Protein AF-A0A1Z4I1D9-F1 (afdb_monomer)

Nearest PDB structures (foldseek):
  4jdl-assembly1_C  TM=3.219E-01  e=4.091E-01  Arabidopsis thaliana
  8wx0-assembly1_A  TM=3.773E-01  e=6.736E-01  Mycobacterium tuberculosis
  9g8n-assembly1_G  TM=3.067E-01  e=1.256E+00  Homo sapiens
  6d6r-assembly1_F  TM=2.968E-01  e=1.423E+00  Homo sapiens
  2nn6-assembly1_E  TM=3.220E-01  e=5.270E+00  Homo sapiens

Foldseek 3Di:
DDKDKDFDDDDPDDDDPVVVVCCVVPPPDDPPDDPDDWDKAWDDDPPDPFWTWIQTPQKTKIKGWPDWPQKDDDPDPDIGTITMMDMDIDHDPD

Secondary structure (DSSP, 8-state):
-EEEEEE----SSSPPHHHHHHHHHH--S-TTSPPPP--EEEPP-TT-SSEEEEEETTEEEEEEEEEEEEEEEETTTEEEEEEEEEEEEEE---

Solvent-accessible surface area (backbone atoms only — not comparable to full-atom values): 6031 Å² total; per-residue (Å²): 121,48,78,48,78,46,68,79,88,86,75,90,80,76,85,54,68,70,58,52,53,49,46,73,77,64,54,89,64,68,85,84,60,73,80,84,85,82,66,72,51,68,62,86,58,88,95,52,91,51,61,50,42,32,38,42,88,74,26,43,35,42,36,35,62,77,44,78,73,48,78,47,70,59,77,95,85,42,69,42,54,34,31,34,35,39,36,42,75,45,74,72,89,125

pLDDT: mean 90.6, std 8.65, range [57.56, 98.31]

Radius of gyration: 16.62 Å; Cα contacts (8 Å, |Δi|>4): 128; chains: 1; bounding box: 39×33×35 Å

Structure (mmCIF, N/CA/C/O backbone):
data_AF-A0A1Z4I1D9-F1
#
_entry.id   AF-A0A1Z4I1D9-F1
#
loop_
_atom_site.group_PDB
_atom_site.id
_atom_site.type_symbol
_atom_site.label_atom_id
_atom_site.label_alt_id
_atom_site.label_comp_id
_atom_site.label_asym_id
_atom_site.label_entity_id
_atom_site.label_seq_id
_atom_site.pdbx_PDB_ins_code
_atom_site.Cartn_x
_atom_site.Cartn_y
_atom_site.Cartn_z
_atom_site.occupancy
_atom_site.B_iso_or_equiv
_atom_site.auth_seq_id
_atom_site.auth_comp_id
_atom_site.auth_asym_id
_atom_site.auth_atom_id
_atom_site.pdbx_PDB_model_num
ATOM 1 N N . MET A 1 1 ? 13.423 -8.834 0.847 1.00 87.56 1 MET A N 1
ATOM 2 C CA . MET A 1 1 ? 11.949 -8.973 0.813 1.00 87.56 1 MET A CA 1
ATOM 3 C C . MET A 1 1 ? 11.407 -8.461 2.134 1.00 87.56 1 MET A C 1
ATOM 5 O O . MET A 1 1 ? 11.860 -8.924 3.172 1.00 87.56 1 MET A O 1
ATOM 9 N N . LEU A 1 2 ? 10.517 -7.473 2.106 1.00 96.38 2 LEU A N 1
ATOM 10 C CA . LEU A 1 2 ? 9.960 -6.839 3.301 1.00 96.38 2 LEU A CA 1
ATOM 11 C C . LEU A 1 2 ? 8.471 -7.155 3.403 1.00 96.38 2 LEU A C 1
ATOM 13 O O . LEU A 1 2 ? 7.768 -7.151 2.397 1.00 96.38 2 LEU A O 1
ATOM 17 N N . THR A 1 3 ? 7.999 -7.436 4.613 1.00 97.50 3 THR A N 1
ATOM 18 C CA . THR A 1 3 ? 6.581 -7.673 4.890 1.00 97.50 3 THR A CA 1
ATOM 19 C C . THR A 1 3 ? 6.073 -6.606 5.842 1.00 97.50 3 THR A C 1
ATOM 21 O O . THR A 1 3 ? 6.707 -6.338 6.859 1.00 97.50 3 THR A O 1
ATOM 24 N N . SER A 1 4 ? 4.920 -6.031 5.527 1.00 97.94 4 SER A N 1
ATOM 25 C CA . SER A 1 4 ? 4.250 -5.014 6.333 1.00 97.94 4 SER A CA 1
ATOM 26 C C . SER A 1 4 ? 2.790 -5.390 6.574 1.00 97.94 4 SER A C 1
ATOM 28 O O . SER A 1 4 ? 2.186 -6.164 5.825 1.00 97.94 4 SER A O 1
ATOM 30 N N . LYS A 1 5 ? 2.221 -4.849 7.652 1.00 97.50 5 LYS A N 1
ATOM 31 C CA . LYS A 1 5 ? 0.774 -4.788 7.867 1.00 97.50 5 LYS A CA 1
ATOM 32 C C . LYS A 1 5 ? 0.366 -3.337 7.695 1.00 97.50 5 LYS A C 1
ATOM 34 O O . LYS A 1 5 ? 0.957 -2.467 8.327 1.00 97.50 5 LYS A O 1
ATOM 39 N N . GLU A 1 6 ? -0.591 -3.083 6.822 1.00 96.94 6 GLU A N 1
ATOM 40 C CA . GLU A 1 6 ? -0.977 -1.732 6.430 1.00 96.94 6 GLU A CA 1
ATOM 41 C C . GLU A 1 6 ? -2.487 -1.566 6.527 1.00 96.94 6 GLU A C 1
ATOM 43 O O . GLU A 1 6 ? -3.248 -2.512 6.315 1.00 96.94 6 GLU A O 1
ATOM 48 N N . ILE A 1 7 ? -2.899 -0.341 6.837 1.00 95.81 7 ILE A N 1
ATOM 49 C CA . ILE A 1 7 ? -4.276 0.126 6.727 1.00 95.81 7 ILE A CA 1
ATOM 50 C C . ILE A 1 7 ? -4.224 1.363 5.847 1.00 95.81 7 ILE A C 1
ATOM 52 O O . ILE A 1 7 ? -3.408 2.257 6.073 1.00 95.81 7 ILE A O 1
ATOM 56 N N . ARG A 1 8 ? -5.043 1.377 4.797 1.00 92.75 8 ARG A N 1
ATOM 57 C CA . ARG A 1 8 ? -5.010 2.418 3.771 1.00 92.75 8 ARG A CA 1
ATOM 58 C C . ARG A 1 8 ? -6.407 2.994 3.601 1.00 92.75 8 ARG A C 1
ATOM 60 O O . ARG A 1 8 ? -7.354 2.255 3.339 1.00 92.75 8 ARG A O 1
ATOM 67 N N . TRP A 1 9 ? -6.516 4.311 3.742 1.00 90.50 9 TRP A N 1
ATOM 68 C CA . TRP A 1 9 ? -7.743 5.056 3.487 1.00 90.50 9 TRP A CA 1
ATOM 69 C C . TRP A 1 9 ? -7.564 5.904 2.234 1.00 90.50 9 TRP A C 1
ATOM 71 O O . TRP A 1 9 ? -6.614 6.679 2.135 1.00 90.50 9 TRP A O 1
ATOM 81 N N . PHE A 1 10 ? -8.488 5.761 1.290 1.00 88.81 10 PHE A N 1
ATOM 82 C CA . PHE A 1 10 ? -8.503 6.523 0.049 1.00 88.81 10 PHE A CA 1
ATOM 83 C C . PHE A 1 10 ? -9.792 7.336 0.005 1.00 88.81 10 PHE A C 1
ATOM 85 O O . PHE A 1 10 ? -10.881 6.766 -0.016 1.00 88.81 10 PHE A O 1
ATOM 92 N N . TYR A 1 11 ? -9.661 8.662 -0.002 1.00 88.12 11 TYR A N 1
ATOM 93 C CA . TYR A 1 11 ? -10.785 9.587 -0.118 1.00 88.12 11 TYR A CA 1
ATOM 94 C C . TYR A 1 11 ? -10.604 10.443 -1.373 1.00 88.12 11 TYR A C 1
ATOM 96 O O . TYR A 1 11 ? -9.517 10.991 -1.571 1.00 88.12 11 TYR A O 1
ATOM 104 N N . PRO A 1 12 ? -11.628 10.568 -2.233 1.00 91.06 12 PRO A N 1
ATOM 105 C CA . PRO A 1 12 ? -11.556 11.466 -3.375 1.00 91.06 12 PRO A CA 1
ATOM 106 C C . PRO A 1 12 ? -11.560 12.930 -2.916 1.00 91.06 12 PRO A C 1
ATOM 108 O O . PRO A 1 12 ? -12.203 13.286 -1.929 1.00 91.06 12 PRO A O 1
ATOM 111 N N . GLY A 1 13 ? -10.894 13.797 -3.679 1.00 93.25 13 GLY A N 1
ATOM 112 C CA . GLY A 1 13 ? -10.909 15.242 -3.458 1.00 93.25 13 GLY A CA 1
ATOM 113 C C . GLY A 1 13 ? -9.658 15.778 -2.764 1.00 93.25 13 GLY A C 1
ATOM 114 O O . GLY A 1 13 ? -8.556 15.266 -2.941 1.00 93.25 13 GLY A O 1
ATOM 115 N N . ARG A 1 14 ? -9.824 16.888 -2.037 1.00 92.38 14 ARG A N 1
ATOM 116 C CA . ARG A 1 14 ? -8.726 17.593 -1.360 1.00 92.38 14 ARG A CA 1
ATOM 117 C C . ARG A 1 14 ? -8.559 17.085 0.068 1.00 92.38 14 ARG A C 1
ATOM 119 O O . ARG A 1 14 ? -9.524 16.660 0.696 1.00 92.38 14 ARG A O 1
ATOM 126 N N . ILE A 1 15 ? -7.341 17.204 0.593 1.00 90.69 15 ILE A N 1
ATOM 127 C CA . ILE A 1 15 ? -7.029 16.860 1.985 1.00 90.69 15 ILE A CA 1
ATOM 128 C C . ILE A 1 15 ? -7.897 17.723 2.925 1.00 90.69 15 ILE A C 1
ATOM 130 O O . ILE A 1 15 ? -7.850 18.953 2.797 1.00 90.69 15 ILE A O 1
ATOM 134 N N . PRO A 1 16 ? -8.668 17.121 3.854 1.00 91.56 16 PRO A N 1
ATOM 135 C CA . PRO A 1 16 ? -9.454 17.864 4.836 1.00 91.56 16 PRO A CA 1
ATOM 136 C C . PRO A 1 16 ? -8.578 18.771 5.699 1.00 91.56 16 PRO A C 1
ATOM 138 O O . PRO A 1 16 ? -7.488 18.376 6.113 1.00 91.56 16 PRO A O 1
ATOM 141 N N . GLU A 1 17 ? -9.069 19.966 6.022 1.00 92.50 17 GLU A N 1
ATOM 142 C CA . GLU A 1 17 ? -8.263 20.973 6.723 1.00 92.50 17 GLU A CA 1
ATOM 143 C C . GLU A 1 17 ? -7.786 20.497 8.101 1.00 92.50 17 GLU A C 1
ATOM 145 O O . GLU A 1 17 ? -6.617 20.655 8.436 1.00 92.50 17 GLU A O 1
ATOM 150 N N . GLY A 1 18 ? -8.642 19.796 8.851 1.00 90.75 18 GLY A N 1
ATOM 151 C CA . GLY A 1 18 ? -8.262 19.210 10.139 1.00 90.75 18 GLY A CA 1
ATOM 152 C C . GLY A 1 18 ? -7.105 18.208 10.039 1.00 90.75 18 GLY A C 1
ATOM 153 O O . GLY A 1 18 ? -6.259 18.173 10.926 1.00 90.75 18 GLY A O 1
ATOM 154 N N . ILE A 1 19 ? -7.013 17.448 8.939 1.00 88.94 19 ILE A N 1
ATOM 155 C CA . ILE A 1 19 ? -5.899 16.517 8.702 1.00 88.94 19 ILE A CA 1
ATOM 156 C C . ILE A 1 19 ? -4.620 17.284 8.371 1.00 88.94 19 ILE A C 1
ATOM 158 O O . ILE A 1 19 ? -3.560 16.909 8.863 1.00 88.94 19 ILE A O 1
ATOM 162 N N . LYS A 1 20 ? -4.700 18.370 7.589 1.00 89.00 20 LYS A N 1
ATOM 163 C CA . LYS A 1 20 ? -3.526 19.213 7.310 1.00 89.00 20 LYS A CA 1
ATOM 164 C C . LYS A 1 20 ? -2.976 19.853 8.579 1.00 89.00 20 LYS A C 1
ATOM 166 O O . LYS A 1 20 ? -1.776 19.772 8.816 1.00 89.00 20 LYS A O 1
ATOM 171 N N . VAL A 1 21 ? -3.850 20.455 9.390 1.00 91.19 21 VAL A N 1
ATOM 172 C CA . VAL A 1 21 ? -3.472 21.101 10.655 1.00 91.19 21 VAL A CA 1
ATOM 173 C C . VAL A 1 21 ? -2.867 20.079 11.611 1.00 91.19 21 VAL A C 1
ATOM 175 O O . VAL A 1 21 ? -1.773 20.302 12.122 1.00 91.19 21 VAL A O 1
ATOM 178 N N . TRP A 1 22 ? -3.528 18.930 11.794 1.00 89.69 22 TRP A N 1
ATOM 179 C CA . TRP A 1 22 ? -3.000 17.836 12.607 1.00 89.69 22 TRP A CA 1
ATOM 180 C C . TRP A 1 22 ? -1.623 17.378 12.113 1.00 89.69 22 TRP A C 1
ATOM 182 O O . TRP A 1 22 ? -0.687 17.287 12.902 1.00 89.69 22 TRP A O 1
ATOM 192 N N . PHE A 1 23 ? -1.467 17.146 10.808 1.00 87.25 23 PHE A N 1
ATOM 193 C CA . PHE A 1 23 ? -0.196 16.701 10.249 1.00 87.25 23 PHE A CA 1
ATOM 194 C C . PHE A 1 23 ? 0.905 17.742 10.473 1.00 87.25 23 PHE A C 1
ATOM 196 O O . PHE A 1 23 ? 1.972 17.391 10.953 1.00 87.25 23 PHE A O 1
ATOM 203 N N . HIS A 1 24 ? 0.649 19.026 10.213 1.00 84.38 24 HIS A N 1
ATOM 204 C CA . HIS A 1 24 ? 1.637 20.087 10.422 1.00 84.38 24 HIS A CA 1
ATOM 205 C C . HIS A 1 24 ? 2.037 20.247 11.899 1.00 84.38 24 HIS A C 1
ATOM 207 O O . HIS A 1 24 ? 3.203 20.487 12.204 1.00 84.38 24 HIS A O 1
ATOM 213 N N . GLN A 1 25 ? 1.082 20.124 12.824 1.00 88.75 25 GLN A N 1
ATOM 214 C CA . GLN A 1 25 ? 1.323 20.319 14.255 1.00 88.75 25 GLN A CA 1
ATOM 215 C C . GLN A 1 25 ? 2.030 19.129 14.917 1.00 88.75 25 GLN A C 1
ATOM 217 O O . GLN A 1 25 ? 2.792 19.326 15.861 1.00 88.75 25 GLN A O 1
ATOM 222 N N . TYR A 1 26 ? 1.766 17.907 14.449 1.00 87.19 26 TYR A N 1
ATOM 223 C CA . TYR A 1 26 ? 2.211 16.675 15.106 1.00 87.19 26 TYR A CA 1
ATOM 224 C C . TYR A 1 26 ? 3.137 15.809 14.242 1.00 87.19 26 TYR A C 1
ATOM 226 O O .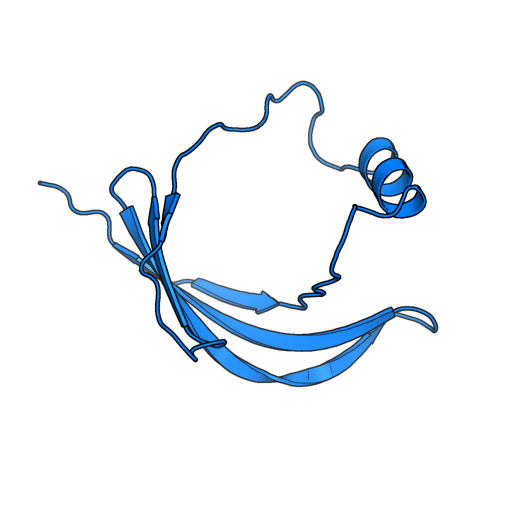 TYR A 1 26 ? 3.428 14.673 14.623 1.00 87.19 26 TYR A O 1
ATOM 234 N N . CYS A 1 27 ? 3.600 16.301 13.086 1.00 81.56 27 CYS A N 1
ATOM 235 C CA . CYS A 1 27 ? 4.587 15.582 12.285 1.00 81.56 27 CYS A CA 1
ATOM 236 C C . CYS A 1 27 ? 5.840 15.336 13.132 1.00 81.56 27 CYS A C 1
ATOM 238 O O . CYS A 1 27 ? 6.471 16.273 13.609 1.00 81.56 27 CYS A O 1
ATOM 240 N N . LEU A 1 28 ? 6.199 14.063 13.305 1.00 78.75 28 LEU A N 1
ATOM 241 C CA . LEU A 1 28 ? 7.385 13.648 14.061 1.00 78.75 28 LEU A CA 1
ATOM 242 C C . LEU A 1 28 ? 8.681 13.766 13.244 1.00 78.75 28 LEU A C 1
ATOM 244 O O . LEU A 1 28 ? 9.747 13.395 13.728 1.00 78.75 28 LEU A O 1
ATOM 248 N N . ILE A 1 29 ? 8.579 14.207 11.989 1.00 74.31 29 ILE A N 1
ATOM 249 C CA . ILE A 1 29 ? 9.714 14.386 11.087 1.00 74.31 29 ILE A CA 1
ATOM 250 C C . ILE A 1 29 ? 10.266 15.793 11.303 1.00 74.31 29 ILE A C 1
ATOM 252 O O . ILE A 1 29 ? 9.501 16.745 11.456 1.00 74.31 29 ILE A O 1
ATOM 256 N N . ASP A 1 30 ? 11.590 15.902 11.303 1.00 73.50 30 ASP A N 1
ATOM 257 C CA . ASP A 1 30 ? 12.286 17.181 11.337 1.00 73.50 30 ASP A CA 1
ATOM 258 C C . ASP A 1 30 ? 11.838 18.061 10.160 1.00 73.50 30 ASP A C 1
ATOM 260 O O . ASP A 1 30 ? 11.982 17.681 8.997 1.00 73.50 30 ASP A O 1
ATOM 264 N N . GLN A 1 31 ? 11.265 19.224 10.469 1.00 66.62 31 GLN A N 1
ATOM 265 C CA . GLN A 1 31 ? 10.762 20.160 9.463 1.00 66.62 31 GLN A CA 1
ATOM 266 C C . GLN A 1 31 ? 11.896 20.831 8.675 1.00 66.62 31 GLN A C 1
ATOM 268 O O . GLN A 1 31 ? 11.639 21.379 7.604 1.00 66.62 31 GLN A O 1
ATOM 273 N N . GLU A 1 32 ? 13.137 20.775 9.173 1.00 69.62 32 GLU A N 1
ATOM 274 C CA . GLU A 1 32 ? 14.317 21.279 8.465 1.00 69.62 32 GLU A CA 1
ATOM 275 C C . GLU A 1 32 ? 14.825 20.304 7.392 1.00 69.62 32 GLU A C 1
ATOM 277 O O . GLU A 1 32 ? 15.542 20.710 6.473 1.00 69.62 32 GLU A O 1
ATOM 282 N N . GLN A 1 33 ? 14.424 19.027 7.442 1.00 72.50 33 GLN A N 1
ATOM 283 C CA . GLN A 1 33 ? 14.685 18.101 6.345 1.00 72.50 33 GLN A CA 1
ATOM 284 C C . GLN A 1 33 ? 13.721 18.378 5.195 1.00 72.50 33 GLN A C 1
ATOM 286 O O . GLN A 1 33 ? 12.527 18.077 5.257 1.00 72.50 33 GLN A O 1
ATOM 291 N N . LEU A 1 34 ? 14.265 18.923 4.105 1.00 67.50 34 LEU A N 1
ATOM 292 C CA . LEU A 1 34 ? 13.526 19.047 2.856 1.00 67.50 34 LEU A CA 1
ATOM 293 C C . LEU A 1 34 ? 13.005 17.666 2.420 1.00 67.50 34 LEU A C 1
ATOM 295 O O . LEU A 1 34 ? 13.730 16.670 2.535 1.00 67.50 34 LEU A O 1
ATOM 299 N N . PRO A 1 35 ? 11.767 17.584 1.898 1.00 74.31 35 PRO A N 1
ATOM 300 C CA . PRO A 1 35 ? 11.265 16.352 1.316 1.00 74.31 35 PRO A CA 1
ATOM 301 C C . PRO A 1 35 ? 12.241 15.849 0.255 1.00 74.31 35 PRO A C 1
ATOM 303 O O . PRO A 1 35 ? 12.685 16.615 -0.598 1.00 74.31 35 PRO A O 1
ATOM 306 N N . GLN A 1 36 ? 12.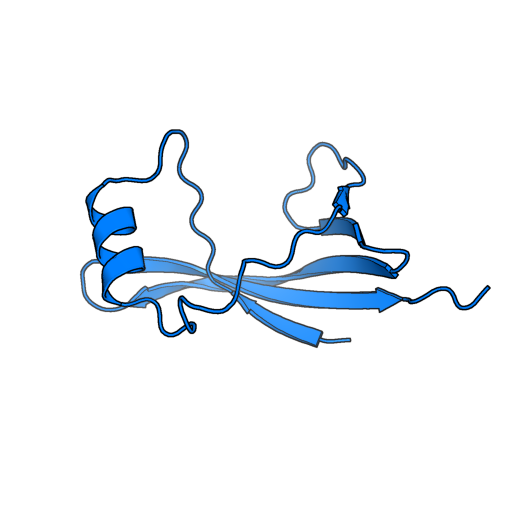557 14.555 0.281 1.00 81.44 36 GLN A N 1
ATOM 307 C CA . GLN A 1 36 ? 13.320 13.958 -0.807 1.00 81.44 36 GLN A CA 1
ATOM 308 C C . GLN A 1 36 ? 12.488 14.033 -2.094 1.00 81.44 36 GLN A C 1
ATOM 310 O O . GLN A 1 36 ? 11.418 13.419 -2.182 1.00 81.44 36 GLN A O 1
ATOM 315 N N . GLU A 1 37 ? 12.992 14.751 -3.094 1.00 85.31 37 GLU A N 1
ATOM 316 C CA . GLU A 1 37 ? 12.469 14.677 -4.453 1.00 85.31 37 GLU A CA 1
ATOM 317 C C . GLU A 1 37 ? 12.926 13.372 -5.106 1.00 85.31 37 GLU A C 1
ATOM 319 O O . GLU A 1 37 ? 14.092 12.992 -5.015 1.00 85.31 37 GLU A O 1
ATOM 32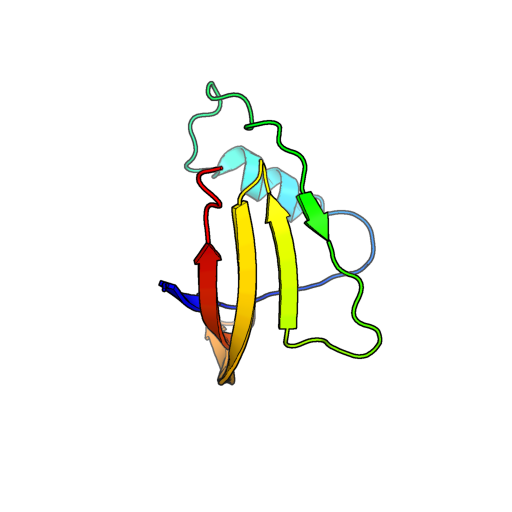4 N N . ARG A 1 38 ? 11.986 12.659 -5.730 1.00 89.31 38 ARG A N 1
ATOM 325 C CA . ARG A 1 38 ? 12.248 11.423 -6.474 1.00 89.31 38 ARG A CA 1
ATOM 326 C C . ARG A 1 38 ? 11.173 11.187 -7.522 1.00 89.31 38 ARG A C 1
ATOM 328 O O . ARG A 1 38 ? 10.027 11.603 -7.340 1.00 89.31 38 ARG A O 1
ATOM 335 N N . GLU A 1 39 ? 11.536 10.447 -8.562 1.00 91.50 39 GLU A N 1
ATOM 336 C CA . GLU A 1 39 ? 10.634 10.037 -9.635 1.00 91.50 39 GLU A CA 1
ATOM 337 C C . GLU A 1 39 ? 10.374 8.524 -9.584 1.00 91.50 39 GLU A C 1
ATOM 339 O O . GLU A 1 39 ? 11.296 7.717 -9.432 1.00 91.50 39 GLU A O 1
ATOM 344 N N . ASP A 1 40 ? 9.100 8.150 -9.721 1.00 94.31 40 ASP A N 1
ATOM 345 C CA . ASP A 1 40 ? 8.645 6.764 -9.806 1.00 94.31 40 ASP A CA 1
ATOM 346 C C . ASP A 1 40 ? 7.912 6.563 -11.145 1.00 94.31 40 ASP A C 1
ATOM 348 O O . ASP A 1 40 ? 6.915 7.236 -11.417 1.00 94.31 40 ASP A O 1
ATOM 352 N N . VAL A 1 41 ? 8.340 5.586 -11.948 1.00 95.19 41 VAL A N 1
ATOM 353 C CA . VAL A 1 41 ? 7.604 5.135 -13.141 1.00 95.19 41 VAL A CA 1
ATOM 354 C C . VAL A 1 41 ? 6.758 3.930 -12.763 1.00 95.19 41 VAL A C 1
ATOM 356 O O . VAL A 1 41 ? 7.286 2.885 -12.384 1.00 95.19 41 VAL A O 1
ATOM 359 N N . TYR A 1 42 ? 5.439 4.056 -12.872 1.00 95.62 42 TYR A N 1
ATOM 360 C CA . TYR A 1 42 ? 4.501 2.986 -12.541 1.00 95.62 42 TYR A CA 1
ATOM 361 C C . TYR A 1 42 ? 4.123 2.177 -13.779 1.00 95.62 42 TYR A C 1
ATOM 363 O O . TYR A 1 42 ? 3.729 2.739 -14.801 1.00 95.62 42 TYR A O 1
ATOM 371 N N . LEU A 1 43 ? 4.154 0.849 -13.662 1.00 96.12 43 LEU A N 1
ATOM 372 C CA . LEU A 1 43 ? 3.518 -0.011 -14.653 1.00 96.12 43 LEU A CA 1
ATOM 373 C C . LEU A 1 43 ? 2.009 -0.014 -14.397 1.00 96.12 43 LEU A C 1
ATOM 375 O O . LEU A 1 43 ? 1.547 -0.453 -13.342 1.00 96.12 43 LEU A O 1
ATOM 379 N N . TYR A 1 44 ? 1.239 0.480 -15.362 1.00 95.12 44 TYR A N 1
ATOM 380 C CA . TYR A 1 44 ? -0.215 0.486 -15.273 1.00 95.12 44 TYR A CA 1
ATOM 381 C C . TYR A 1 44 ? -0.777 -0.925 -15.491 1.00 95.12 44 TYR A C 1
ATOM 383 O O . TYR A 1 44 ? -0.559 -1.529 -16.540 1.00 95.12 44 TYR A O 1
ATOM 391 N N . ILE A 1 45 ? -1.511 -1.442 -14.500 1.00 94.62 45 ILE A N 1
ATOM 392 C CA . ILE A 1 45 ? -2.134 -2.773 -14.531 1.00 94.62 45 ILE A CA 1
ATOM 393 C C . ILE A 1 45 ? -3.653 -2.597 -14.356 1.00 94.62 45 ILE A C 1
ATOM 395 O O . ILE A 1 45 ? -4.135 -2.509 -13.223 1.00 94.62 45 ILE A O 1
ATOM 399 N N . PRO A 1 46 ? -4.424 -2.503 -15.455 1.00 94.50 46 PRO A N 1
ATOM 400 C CA . PRO A 1 46 ? -5.867 -2.296 -15.390 1.00 94.50 46 PRO A CA 1
ATOM 401 C C . PRO A 1 46 ? -6.570 -3.385 -14.571 1.00 94.50 46 PRO A C 1
ATOM 403 O O . PRO A 1 46 ? -6.309 -4.572 -14.749 1.00 94.50 46 PRO A O 1
ATOM 406 N N . GLY A 1 47 ? -7.483 -2.982 -13.685 1.00 93.75 47 GLY A N 1
ATOM 407 C CA . GLY A 1 47 ? -8.298 -3.908 -12.889 1.00 93.75 47 GLY A CA 1
ATOM 408 C C . GLY A 1 47 ? -7.581 -4.593 -11.719 1.00 93.75 47 GLY A C 1
ATOM 409 O O . GLY A 1 47 ? -8.219 -5.358 -11.004 1.00 93.75 47 GLY A O 1
ATOM 410 N N . SER A 1 48 ? -6.293 -4.317 -11.488 1.00 93.88 48 SER A N 1
ATOM 411 C CA . SER A 1 48 ? -5.542 -4.846 -10.344 1.00 93.88 48 SER A CA 1
ATOM 412 C C . SER A 1 48 ? -5.494 -3.835 -9.198 1.00 93.88 48 SER A C 1
ATOM 414 O O . SER A 1 48 ? -4.952 -2.742 -9.350 1.00 93.88 48 SER A O 1
ATOM 416 N N . ASP A 1 49 ? -6.008 -4.216 -8.027 1.00 91.75 49 ASP A N 1
ATOM 417 C CA . ASP A 1 49 ? -5.956 -3.426 -6.786 1.00 91.75 49 ASP A CA 1
ATOM 418 C C . ASP A 1 49 ? -4.940 -3.969 -5.758 1.00 91.75 49 ASP A C 1
ATOM 420 O O . ASP A 1 49 ? -4.663 -3.330 -4.738 1.00 91.75 49 ASP A O 1
ATOM 424 N N . PHE A 1 50 ? -4.382 -5.154 -6.018 1.00 95.44 50 PHE A N 1
ATOM 425 C CA . PHE A 1 50 ? -3.563 -5.903 -5.067 1.00 95.44 50 PHE A CA 1
ATOM 426 C C . PHE A 1 50 ? -2.081 -5.963 -5.446 1.00 95.44 50 PHE A C 1
ATOM 428 O O . PHE A 1 50 ? -1.284 -6.366 -4.605 1.00 95.44 50 PHE A O 1
ATOM 435 N N . LEU A 1 51 ? -1.704 -5.582 -6.671 1.00 97.06 51 LEU A N 1
ATOM 436 C CA . LEU A 1 51 ? -0.334 -5.610 -7.194 1.00 97.06 51 LEU A CA 1
ATOM 437 C C . LEU A 1 51 ? 0.066 -4.228 -7.718 1.00 97.06 51 LEU A C 1
ATOM 439 O O . LEU A 1 51 ? -0.662 -3.619 -8.498 1.00 97.06 51 LEU A O 1
ATOM 443 N N . GLY A 1 52 ? 1.253 -3.773 -7.327 1.00 96.31 52 GLY A N 1
ATOM 444 C CA . GLY A 1 52 ? 1.909 -2.591 -7.868 1.00 96.31 52 GLY A CA 1
ATOM 445 C C . GLY A 1 52 ? 3.342 -2.906 -8.279 1.00 96.31 52 GLY A C 1
ATOM 446 O O . GLY A 1 52 ? 4.076 -3.562 -7.538 1.00 96.31 52 GLY A O 1
ATOM 447 N N . ILE A 1 53 ? 3.735 -2.418 -9.453 1.00 97.06 53 ILE A N 1
ATOM 448 C CA . ILE A 1 53 ? 5.092 -2.522 -9.990 1.00 97.06 53 ILE A CA 1
ATOM 449 C C . ILE A 1 53 ? 5.547 -1.118 -10.361 1.00 97.06 53 ILE A C 1
ATOM 451 O O . ILE A 1 53 ? 4.802 -0.375 -11.007 1.00 97.06 53 ILE A O 1
ATO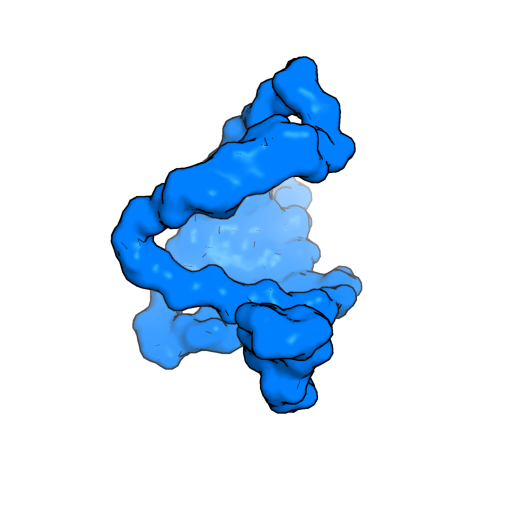M 455 N N . LYS A 1 54 ? 6.757 -0.751 -9.947 1.00 96.25 54 LYS A N 1
ATOM 456 C CA . LYS A 1 54 ? 7.339 0.544 -10.286 1.00 96.25 54 LYS A CA 1
ATOM 457 C C . LYS A 1 54 ? 8.854 0.490 -10.398 1.00 96.25 54 LYS A C 1
ATOM 459 O O . LYS A 1 54 ? 9.497 -0.317 -9.732 1.00 96.25 54 LYS A O 1
ATOM 464 N N . LEU A 1 55 ? 9.399 1.395 -11.196 1.00 95.25 55 LEU A N 1
ATOM 465 C CA . LEU A 1 55 ? 10.815 1.721 -11.224 1.00 95.25 55 LEU A CA 1
ATOM 466 C C . LEU A 1 55 ? 11.022 3.002 -10.416 1.00 95.25 55 LEU A C 1
ATOM 468 O O . LEU A 1 55 ? 10.404 4.021 -10.718 1.00 95.25 55 LEU A O 1
ATOM 472 N N . ARG A 1 56 ? 11.865 2.946 -9.389 1.00 92.06 56 ARG A N 1
ATOM 473 C CA . ARG A 1 56 ? 12.248 4.093 -8.561 1.00 92.06 56 ARG A CA 1
ATOM 474 C C . ARG A 1 56 ? 13.756 4.233 -8.608 1.00 92.06 56 ARG A C 1
ATOM 476 O O . ARG A 1 56 ? 14.439 3.343 -8.115 1.00 92.06 56 ARG A O 1
ATOM 483 N N . GLU A 1 57 ? 14.258 5.325 -9.181 1.00 90.38 57 GLU A N 1
ATOM 484 C CA . GLU A 1 57 ? 15.703 5.622 -9.227 1.00 90.38 57 GLU A CA 1
ATOM 485 C C . GLU A 1 57 ? 16.551 4.420 -9.712 1.00 90.38 57 GLU A C 1
ATOM 487 O O . GLU A 1 57 ? 17.589 4.098 -9.143 1.00 90.38 57 GLU A O 1
ATOM 492 N N . GLY A 1 58 ? 16.071 3.693 -10.731 1.00 87.19 58 GLY A N 1
ATOM 493 C CA . GLY A 1 58 ? 16.735 2.491 -11.267 1.00 87.19 58 GLY A CA 1
ATOM 494 C C . GLY A 1 58 ? 16.465 1.181 -10.504 1.00 87.19 58 GLY A C 1
ATOM 495 O O . GLY A 1 58 ? 16.855 0.114 -10.967 1.00 87.19 58 GLY A O 1
ATOM 496 N N . SER A 1 59 ? 15.752 1.223 -9.376 1.00 91.75 59 SER A N 1
ATOM 497 C CA . SER A 1 59 ? 15.335 0.043 -8.608 1.00 91.75 59 SER A CA 1
ATOM 498 C C . SER A 1 59 ? 13.931 -0.417 -8.999 1.00 91.75 59 SER A C 1
ATOM 500 O O . SER A 1 59 ? 12.964 0.347 -8.905 1.00 91.75 59 SER A O 1
ATOM 502 N N . LEU A 1 60 ? 13.795 -1.679 -9.410 1.00 95.06 60 LEU A N 1
ATOM 503 C CA . LEU A 1 60 ? 12.496 -2.304 -9.646 1.00 95.06 60 LEU A CA 1
ATOM 504 C C . LEU A 1 60 ? 11.883 -2.710 -8.304 1.00 95.06 60 LEU A C 1
ATOM 506 O O . LEU A 1 60 ? 12.390 -3.599 -7.619 1.00 95.06 60 LEU A O 1
ATOM 510 N N . GLU A 1 61 ? 10.755 -2.101 -7.946 1.00 96.69 61 GLU A N 1
ATOM 511 C CA . GLU A 1 61 ? 9.962 -2.482 -6.782 1.00 96.69 61 GLU A CA 1
ATOM 512 C C . GLU A 1 61 ? 8.663 -3.174 -7.206 1.00 96.69 61 GLU A C 1
ATOM 514 O O . GLU A 1 61 ? 7.871 -2.641 -7.985 1.00 96.69 61 GLU A O 1
ATOM 519 N N . VAL A 1 62 ? 8.406 -4.342 -6.618 1.00 97.12 62 VAL A N 1
ATOM 520 C CA . VAL A 1 62 ? 7.153 -5.090 -6.764 1.00 97.12 62 VAL A CA 1
ATOM 521 C C . VAL A 1 62 ? 6.513 -5.212 -5.390 1.00 97.12 62 VAL A C 1
ATOM 523 O O . VAL A 1 62 ? 7.136 -5.703 -4.446 1.00 97.12 62 VAL A O 1
ATOM 526 N N . LYS A 1 63 ? 5.263 -4.767 -5.256 1.00 97.50 63 LYS A N 1
ATOM 527 C CA . LYS A 1 63 ? 4.508 -4.830 -4.003 1.00 97.50 63 LYS A CA 1
ATOM 528 C C . LYS A 1 63 ? 3.158 -5.490 -4.230 1.00 97.50 63 LYS A C 1
ATOM 530 O O . LYS A 1 63 ? 2.417 -5.060 -5.107 1.00 97.50 63 LYS A O 1
ATOM 535 N N . TRP A 1 64 ? 2.818 -6.492 -3.423 1.00 97.94 64 TRP A N 1
ATOM 536 C CA . TRP A 1 64 ? 1.531 -7.172 -3.530 1.00 97.94 64 TRP A CA 1
ATOM 537 C C . TRP A 1 64 ? 0.903 -7.508 -2.181 1.00 97.94 64 TRP A C 1
ATOM 539 O O . TRP A 1 64 ? 1.599 -7.738 -1.185 1.00 97.94 64 TRP A O 1
ATOM 549 N N . ARG A 1 65 ? -0.432 -7.527 -2.153 1.00 97.88 65 ARG A N 1
ATOM 550 C CA . ARG A 1 65 ? -1.221 -7.987 -1.011 1.00 97.88 65 ARG A CA 1
ATOM 551 C C . ARG A 1 65 ? -1.095 -9.502 -0.912 1.00 97.88 65 ARG A C 1
ATOM 553 O O . ARG A 1 65 ? -1.278 -10.216 -1.892 1.00 97.88 65 ARG A O 1
ATOM 560 N N . THR A 1 66 ? -0.784 -9.991 0.280 1.00 97.81 66 THR A N 1
ATOM 561 C CA . THR A 1 66 ? -0.668 -11.427 0.585 1.00 97.81 66 THR A CA 1
ATOM 562 C C . THR A 1 66 ? -1.789 -11.930 1.482 1.00 97.81 66 THR A C 1
ATOM 564 O O . THR A 1 66 ? -2.045 -13.128 1.505 1.00 97.81 66 THR A O 1
ATOM 567 N N . ALA A 1 67 ? -2.460 -11.039 2.220 1.00 97.94 67 ALA A N 1
ATOM 568 C CA . ALA A 1 67 ? -3.647 -11.376 2.997 1.00 97.94 67 ALA A CA 1
ATOM 569 C C . ALA A 1 67 ? -4.506 -10.139 3.281 1.00 97.94 67 ALA A C 1
ATOM 571 O O . ALA A 1 67 ? -3.983 -9.037 3.460 1.00 97.94 67 ALA A O 1
ATOM 572 N N . GLU A 1 68 ? -5.811 -10.353 3.408 1.00 97.69 68 GLU A N 1
ATOM 573 C CA . GLU A 1 68 ? -6.748 -9.428 4.043 1.00 97.69 68 GLU A CA 1
ATOM 574 C C . GLU A 1 68 ? -7.033 -9.948 5.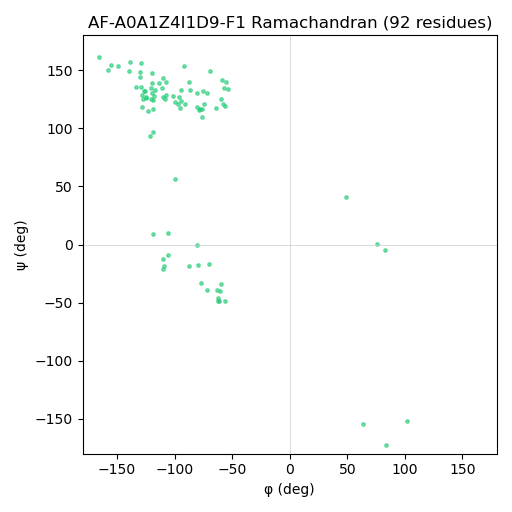455 1.00 97.69 68 GLU A C 1
ATOM 576 O O . GLU A 1 68 ? -7.336 -11.123 5.644 1.00 97.69 68 GLU A O 1
ATOM 581 N N . LEU A 1 69 ? -6.875 -9.091 6.460 1.00 97.38 69 LEU A N 1
ATOM 582 C CA . LEU A 1 69 ? -6.952 -9.446 7.881 1.00 97.38 69 LEU A CA 1
ATOM 583 C C . LEU A 1 69 ? -8.257 -8.960 8.532 1.00 97.38 69 LEU A C 1
ATOM 585 O O . LEU A 1 69 ? -8.396 -9.018 9.751 1.00 97.38 69 LEU A O 1
ATOM 589 N N . GLY A 1 70 ? -9.205 -8.478 7.725 1.00 96.81 70 GLY A N 1
ATOM 590 C CA . GLY A 1 70 ? -10.478 -7.934 8.187 1.00 96.81 70 GLY A CA 1
ATOM 591 C C . GLY A 1 70 ? -10.405 -6.467 8.614 1.00 96.81 70 GLY A C 1
ATOM 592 O O . GLY A 1 70 ? -9.412 -5.770 8.397 1.00 96.81 70 GLY A O 1
ATOM 593 N N . VAL A 1 71 ? -11.509 -5.983 9.182 1.00 97.00 71 VAL A N 1
ATOM 594 C CA . VAL A 1 71 ? -11.635 -4.608 9.682 1.00 97.00 71 VAL A CA 1
ATOM 595 C C . VAL A 1 71 ? -11.130 -4.543 11.118 1.00 97.00 71 VAL A C 1
ATOM 597 O O . VAL A 1 71 ? -11.502 -5.369 11.948 1.00 97.00 71 VAL A O 1
ATOM 600 N N . VAL A 1 72 ? -10.302 -3.544 11.406 1.00 96.81 72 VAL A N 1
ATOM 601 C CA . VAL A 1 72 ? -9.771 -3.261 12.741 1.00 96.81 72 VAL A CA 1
ATOM 602 C C . VAL A 1 72 ? -10.222 -1.864 13.151 1.00 96.81 72 VAL A C 1
ATOM 604 O O . VAL A 1 72 ? -10.202 -0.951 12.322 1.00 96.81 72 VAL A O 1
ATOM 607 N N . SER A 1 73 ? -10.613 -1.701 14.414 1.00 95.94 73 SER A N 1
ATOM 608 C CA . SER A 1 73 ? -11.027 -0.418 14.993 1.00 95.94 73 SER A CA 1
ATOM 609 C C . SER A 1 73 ? -9.966 0.118 15.955 1.00 95.94 73 SER A C 1
ATOM 611 O O . SER A 1 73 ? -9.388 -0.636 16.737 1.00 95.94 73 SER A O 1
ATOM 613 N N . PHE A 1 74 ? -9.736 1.427 15.912 1.00 89.81 74 PHE A N 1
ATOM 614 C CA . PHE A 1 74 ? -8.852 2.182 16.796 1.00 89.81 74 PHE A CA 1
ATOM 615 C C . PHE A 1 74 ? -9.696 3.217 17.538 1.00 89.81 74 PHE A C 1
ATOM 617 O O . PHE A 1 74 ? -10.013 4.286 17.011 1.00 89.81 74 PHE A O 1
ATOM 624 N N . GLY A 1 75 ? -10.095 2.872 18.761 1.00 91.06 75 GLY A N 1
ATOM 625 C CA . GLY A 1 75 ? -11.097 3.642 19.496 1.00 91.06 75 GLY A CA 1
ATOM 626 C C . GLY A 1 75 ? -12.459 3.623 18.795 1.00 91.06 75 GLY A C 1
ATOM 627 O O . GLY A 1 75 ? -12.780 2.694 18.055 1.00 91.06 75 GLY A O 1
ATOM 628 N N . GLU A 1 76 ? -13.261 4.656 19.039 1.00 91.44 76 GLU A N 1
ATOM 629 C CA . GLU A 1 76 ? -14.647 4.733 18.553 1.00 91.44 76 GLU A CA 1
ATOM 630 C C . GLU A 1 76 ? -14.774 5.346 17.150 1.00 91.44 76 GLU A C 1
ATOM 632 O O . GLU A 1 76 ? -15.791 5.168 16.485 1.00 91.44 76 GLU A O 1
ATOM 637 N N . LEU A 1 77 ? -13.750 6.072 16.690 1.00 87.81 77 LEU A N 1
ATOM 638 C CA . LEU A 1 77 ? -13.863 6.968 15.532 1.00 87.81 77 LEU A CA 1
ATOM 639 C C . LEU A 1 77 ? -13.135 6.479 14.280 1.00 87.81 77 LEU A C 1
ATOM 641 O O . LEU A 1 77 ? -13.409 6.967 13.185 1.00 87.81 77 LEU A O 1
ATOM 645 N N . VAL A 1 78 ? -12.193 5.545 14.417 1.00 89.75 78 VAL A N 1
ATOM 646 C CA . VAL A 1 78 ? -11.325 5.135 13.311 1.00 89.75 78 VAL A CA 1
ATOM 647 C C . VAL A 1 78 ? -11.416 3.632 13.125 1.00 89.75 78 VAL A C 1
ATOM 649 O O . VAL A 1 78 ? -11.177 2.864 14.049 1.00 89.75 78 VAL A O 1
ATOM 652 N N . SER A 1 79 ? -11.722 3.198 11.908 1.00 95.38 79 SER A N 1
ATOM 653 C CA . SER A 1 79 ? -11.625 1.796 11.510 1.00 95.38 79 SER A CA 1
AT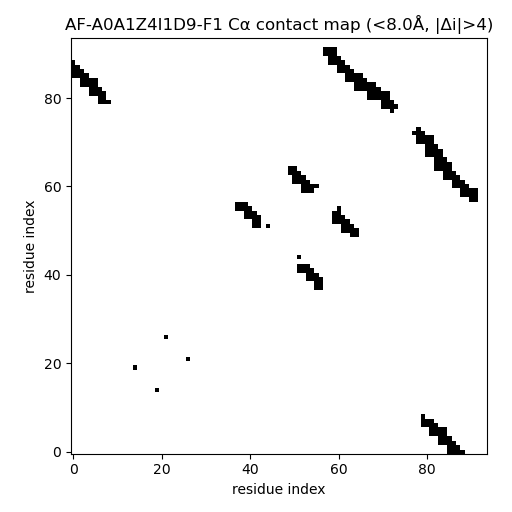OM 654 C C . SER A 1 79 ? -11.050 1.684 10.106 1.00 95.38 79 SER A C 1
ATOM 656 O O . SER A 1 79 ? -11.095 2.635 9.322 1.00 95.38 79 SER A O 1
ATOM 658 N N . GLY A 1 80 ? -10.477 0.533 9.777 1.00 96.06 80 GLY A N 1
ATOM 659 C CA . GLY A 1 80 ? -9.936 0.293 8.447 1.00 96.06 80 GLY A CA 1
ATOM 660 C C . GLY A 1 80 ? -9.652 -1.176 8.182 1.00 96.06 80 GLY A C 1
ATOM 661 O O . GLY A 1 80 ? -9.565 -1.986 9.103 1.00 96.06 80 GLY A O 1
ATOM 662 N N . LYS A 1 81 ? -9.524 -1.523 6.901 1.00 96.31 81 LYS A N 1
ATOM 663 C CA . LYS A 1 81 ? -9.153 -2.875 6.477 1.00 96.31 81 LYS A CA 1
ATOM 664 C C . LYS A 1 81 ? -7.660 -3.077 6.709 1.00 96.31 81 LYS A C 1
ATOM 666 O O . LYS A 1 81 ? -6.849 -2.384 6.097 1.00 96.31 81 LYS A O 1
ATOM 671 N N . ALA A 1 82 ? -7.310 -4.014 7.582 1.00 97.75 82 ALA A N 1
ATOM 672 C CA . ALA A 1 82 ? -5.933 -4.434 7.760 1.00 97.75 82 ALA A CA 1
ATOM 673 C C . ALA A 1 82 ? -5.549 -5.420 6.661 1.00 97.75 82 ALA A C 1
ATOM 675 O O . ALA A 1 82 ? -6.240 -6.401 6.402 1.00 97.75 82 ALA A O 1
ATOM 676 N N . GLU A 1 83 ? -4.417 -5.166 6.025 1.00 98.06 83 GLU A N 1
ATOM 677 C CA . GLU A 1 83 ? -3.902 -5.967 4.925 1.00 98.06 83 GLU A CA 1
ATOM 678 C C . GLU A 1 83 ? -2.437 -6.313 5.195 1.00 98.06 83 GLU A C 1
ATOM 680 O O . GLU A 1 83 ? -1.678 -5.505 5.736 1.00 98.06 83 GLU A O 1
ATOM 685 N N . LYS A 1 84 ? -2.015 -7.513 4.800 1.00 98.19 84 LYS A N 1
ATOM 686 C CA . LYS A 1 84 ? -0.607 -7.910 4.798 1.00 98.19 84 LYS A CA 1
ATOM 687 C C . LYS A 1 84 ? -0.039 -7.697 3.405 1.00 98.19 84 LYS A C 1
ATOM 689 O O . LYS A 1 84 ? -0.566 -8.234 2.432 1.00 98.19 84 LYS A O 1
ATOM 694 N N . TRP A 1 85 ? 1.068 -6.976 3.319 1.00 98.31 85 TRP A N 1
ATOM 695 C CA . TRP A 1 85 ? 1.744 -6.658 2.069 1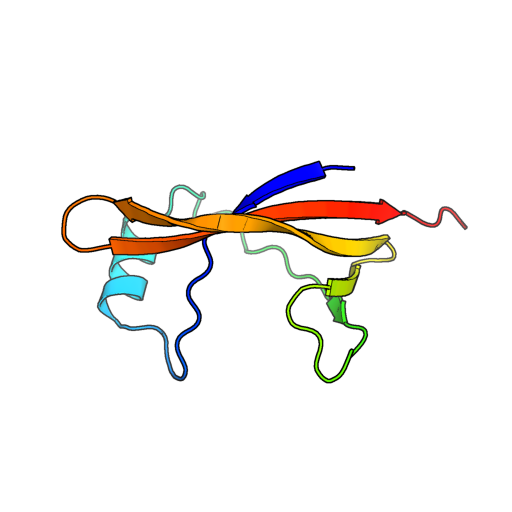.00 98.31 85 TRP A CA 1
ATOM 696 C C . TRP A 1 85 ? 3.159 -7.202 2.069 1.00 98.31 85 TRP A C 1
ATOM 698 O O . TRP A 1 85 ? 3.833 -7.245 3.098 1.00 98.31 85 TRP A O 1
ATOM 708 N N . THR A 1 86 ? 3.617 -7.588 0.889 1.00 98.00 86 THR A N 1
ATOM 709 C CA . THR A 1 86 ? 4.997 -7.978 0.644 1.00 98.00 86 THR A CA 1
ATOM 710 C C . THR A 1 86 ? 5.582 -7.059 -0.409 1.00 98.00 86 THR A C 1
ATOM 712 O O . THR A 1 86 ? 4.939 -6.781 -1.418 1.00 98.00 86 THR A O 1
ATOM 715 N N . LYS A 1 87 ? 6.804 -6.587 -0.161 1.00 97.44 87 LYS A N 1
ATOM 716 C CA . LYS A 1 87 ? 7.604 -5.804 -1.095 1.00 97.44 87 LYS A CA 1
ATOM 717 C C . LYS A 1 87 ? 8.888 -6.549 -1.439 1.00 97.44 87 LYS A C 1
ATOM 719 O O . LYS A 1 87 ? 9.657 -6.948 -0.555 1.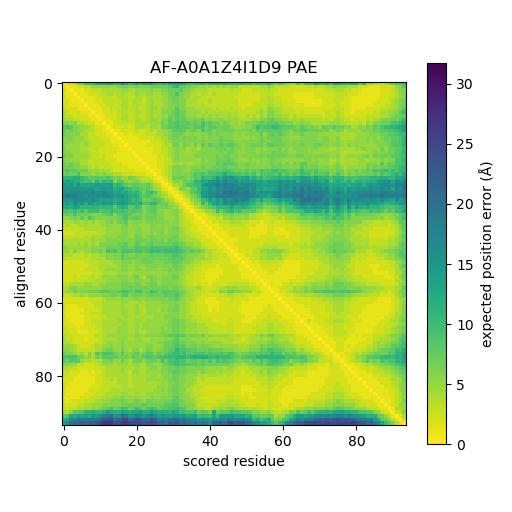00 97.44 87 LYS A O 1
ATOM 724 N N . TRP A 1 88 ? 9.132 -6.691 -2.727 1.00 96.56 88 TRP A N 1
ATOM 725 C CA . TRP A 1 88 ? 10.409 -7.083 -3.292 1.00 96.56 88 TRP A CA 1
ATOM 726 C C . TRP A 1 88 ? 11.026 -5.883 -4.011 1.00 96.56 88 TRP A C 1
ATOM 728 O O . TRP A 1 88 ? 10.309 -5.076 -4.598 1.00 96.56 88 TRP A O 1
ATOM 738 N N . SER A 1 89 ? 12.345 -5.766 -3.916 1.00 94.25 89 SER A N 1
ATOM 739 C CA . SER A 1 89 ? 13.126 -4.723 -4.573 1.00 94.25 89 SER A CA 1
ATOM 740 C C . SER A 1 89 ? 14.329 -5.393 -5.228 1.00 94.25 89 SER A C 1
ATOM 742 O O . SER A 1 89 ? 14.964 -6.247 -4.601 1.00 94.25 89 SER A O 1
ATOM 744 N N . CYS A 1 90 ? 14.613 -5.013 -6.467 1.00 92.12 90 CYS A N 1
ATOM 745 C CA . CYS A 1 90 ? 15.753 -5.468 -7.247 1.00 92.12 90 CYS A CA 1
ATOM 746 C C . CYS A 1 90 ? 16.487 -4.243 -7.774 1.00 92.12 90 CYS A C 1
ATOM 748 O O . CYS A 1 90 ? 15.914 -3.456 -8.525 1.00 92.12 90 CYS A O 1
ATOM 750 N N . ASN A 1 91 ? 17.741 -4.087 -7.367 1.00 86.38 91 ASN A N 1
ATOM 751 C CA . ASN A 1 91 ? 18.624 -3.097 -7.962 1.00 86.38 91 ASN A CA 1
ATOM 752 C C . ASN A 1 91 ? 19.342 -3.801 -9.104 1.00 86.38 91 ASN A C 1
ATOM 754 O O . ASN A 1 91 ? 19.990 -4.819 -8.860 1.00 86.38 91 ASN A O 1
ATOM 758 N N . ASP A 1 92 ? 19.192 -3.298 -10.323 1.00 73.69 92 ASP A N 1
ATOM 759 C CA . ASP A 1 92 ? 20.024 -3.769 -11.421 1.00 73.69 92 ASP A CA 1
ATOM 760 C C . ASP A 1 92 ? 21.376 -3.057 -11.322 1.00 73.69 92 ASP A C 1
ATOM 762 O O . ASP A 1 92 ? 21.440 -1.828 -11.317 1.00 73.69 92 ASP A O 1
ATOM 766 N N . ALA A 1 93 ? 22.440 -3.831 -11.133 1.00 62.41 93 ALA A N 1
ATOM 767 C CA . ALA A 1 93 ? 23.807 -3.333 -11.050 1.00 62.41 93 ALA A CA 1
ATOM 768 C C . ALA A 1 93 ? 24.493 -3.552 -12.402 1.00 62.41 93 ALA A C 1
ATOM 770 O O . ALA A 1 93 ? 25.487 -4.272 -12.486 1.00 62.41 93 ALA A O 1
ATOM 771 N N . THR A 1 94 ? 23.904 -3.013 -13.466 1.00 57.56 94 THR 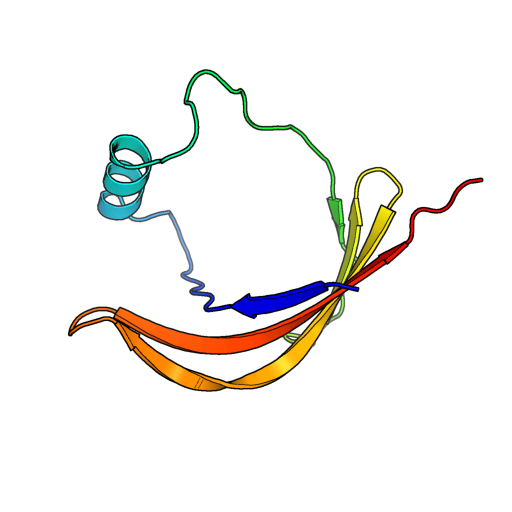A N 1
ATOM 772 C CA . THR A 1 94 ? 24.581 -2.879 -14.763 1.00 57.56 94 THR A CA 1
ATOM 773 C C . THR A 1 94 ? 25.575 -1.735 -14.748 1.00 57.56 94 THR A C 1
ATOM 775 O O . THR A 1 94 ? 25.195 -0.644 -14.265 1.00 57.56 94 THR A O 1
#

Mean predicted aligned error: 5.5 Å

Sequence (94 aa):
MLTSKEIRWFYPGRIPEGIKVWFHQYCLIDQEQLPQEREDVYLYIPGSDFLGIKLREGSLEVKWRTAELGVVSFGELVSGKAEKWTKWSCNDAT